Protein AF-A0A529QSA8-F1 (afdb_monomer_lite)

Radius of gyration: 13.7 Å; chains: 1; bounding box: 43×25×28 Å

Structure (mmCIF, N/CA/C/O backbone):
data_AF-A0A529QSA8-F1
#
_entry.id   AF-A0A529QSA8-F1
#
loop_
_atom_site.group_PDB
_atom_site.id
_atom_site.type_symbol
_atom_site.label_atom_id
_atom_site.label_alt_id
_atom_site.label_comp_id
_atom_site.label_asym_id
_atom_site.label_entity_id
_atom_site.label_seq_id
_atom_site.pdbx_PDB_ins_code
_atom_site.Cartn_x
_atom_site.Cartn_y
_atom_site.Cartn_z
_atom_site.occupancy
_atom_site.B_iso_or_equiv
_atom_site.auth_seq_id
_atom_site.auth_comp_id
_atom_site.auth_asym_id
_atom_site.auth_atom_id
_atom_site.pdbx_PDB_model_num
ATOM 1 N N . LEU A 1 1 ? 1.853 -8.385 -0.290 1.00 88.88 1 LEU A N 1
ATOM 2 C CA . LEU A 1 1 ? 3.020 -7.748 -0.966 1.00 88.88 1 LEU A CA 1
ATOM 3 C C . LEU A 1 1 ? 4.160 -8.718 -1.266 1.00 88.88 1 LEU A C 1
ATOM 5 O O . LEU A 1 1 ? 4.395 -8.960 -2.436 1.00 88.88 1 LEU A O 1
ATOM 9 N N . MET A 1 2 ? 4.880 -9.264 -0.280 1.00 92.69 2 MET A N 1
ATOM 10 C CA . MET A 1 2 ? 6.049 -10.122 -0.569 1.00 92.69 2 MET A CA 1
ATOM 11 C C . MET A 1 2 ? 5.684 -11.489 -1.164 1.00 92.69 2 MET A C 1
ATOM 13 O O . MET A 1 2 ? 6.437 -12.003 -1.982 1.00 92.69 2 MET A O 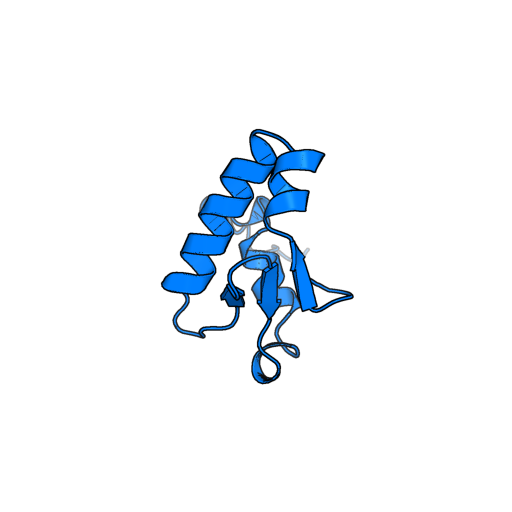1
ATOM 17 N N . CYS A 1 3 ? 4.550 -12.058 -0.750 1.00 93.00 3 CYS A N 1
ATOM 18 C CA . CYS A 1 3 ? 4.084 -13.359 -1.228 1.00 93.00 3 CYS A CA 1
ATOM 19 C C . CYS A 1 3 ? 3.258 -13.198 -2.509 1.00 93.00 3 CYS A C 1
ATOM 21 O O . CYS A 1 3 ? 3.645 -13.680 -3.566 1.00 93.00 3 CYS A O 1
ATOM 23 N N . ASP A 1 4 ? 2.166 -12.436 -2.416 1.00 95.31 4 ASP A N 1
ATOM 24 C CA . ASP A 1 4 ? 1.147 -12.403 -3.475 1.00 95.31 4 ASP A CA 1
ATOM 25 C C . ASP A 1 4 ? 1.276 -11.207 -4.420 1.00 95.31 4 ASP A C 1
ATOM 27 O O . ASP A 1 4 ? 0.462 -11.034 -5.319 1.00 95.31 4 ASP A O 1
ATOM 31 N N . PHE A 1 5 ? 2.252 -10.319 -4.191 1.00 97.00 5 PHE A N 1
ATOM 32 C CA . PHE A 1 5 ? 2.386 -9.044 -4.913 1.00 97.00 5 PHE A CA 1
ATOM 33 C C . PHE A 1 5 ? 1.131 -8.162 -4.886 1.00 97.00 5 PHE A C 1
ATOM 35 O O . PHE A 1 5 ? 1.067 -7.177 -5.608 1.00 97.00 5 PHE A O 1
ATOM 42 N N . ALA A 1 6 ? 0.174 -8.459 -4.009 1.00 97.12 6 ALA A N 1
ATOM 43 C CA . ALA A 1 6 ? -1.057 -7.707 -3.853 1.00 97.12 6 ALA A CA 1
ATOM 44 C C . ALA A 1 6 ? -1.501 -7.641 -2.383 1.00 97.12 6 ALA A C 1
ATOM 46 O O . ALA A 1 6 ? -0.867 -8.252 -1.505 1.00 97.12 6 ALA A O 1
ATOM 47 N N . PHE A 1 7 ? -2.539 -6.848 -2.118 1.00 96.81 7 PHE A N 1
ATOM 48 C CA . PHE A 1 7 ? -3.346 -6.867 -0.895 1.00 96.81 7 PHE A CA 1
ATOM 49 C C . PHE A 1 7 ? -4.708 -6.186 -1.126 1.00 96.81 7 PHE A C 1
ATOM 51 O O . PHE A 1 7 ? -4.795 -5.233 -1.901 1.00 96.81 7 PHE A O 1
ATOM 58 N N . SER A 1 8 ? -5.744 -6.650 -0.423 1.00 97.06 8 SER A N 1
ATOM 59 C CA . SER A 1 8 ? -7.114 -6.122 -0.518 1.00 97.06 8 SER A CA 1
ATOM 60 C C . SER A 1 8 ? -7.290 -4.819 0.270 1.00 97.06 8 SER A C 1
ATOM 62 O O . SER A 1 8 ? -6.762 -4.661 1.379 1.00 97.06 8 SER A O 1
ATOM 64 N N . ALA A 1 9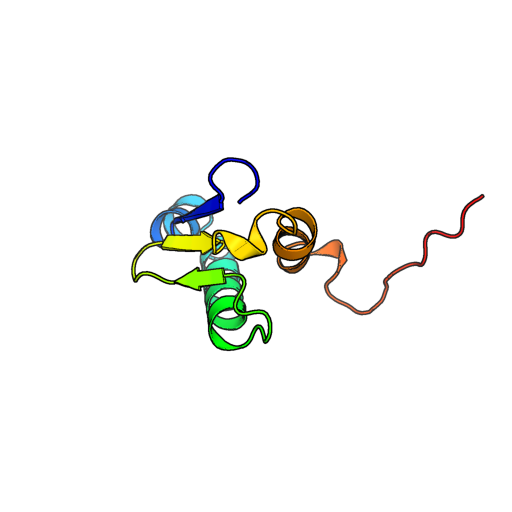 ? -8.031 -3.870 -0.310 1.00 96.25 9 ALA A N 1
ATOM 65 C CA . ALA A 1 9 ? -8.413 -2.625 0.350 1.00 96.25 9 ALA A CA 1
ATOM 66 C C . ALA A 1 9 ? -9.488 -2.846 1.422 1.00 96.25 9 ALA A C 1
ATOM 68 O O . ALA A 1 9 ? -9.451 -2.182 2.461 1.00 96.25 9 ALA A O 1
ATOM 69 N N . VAL A 1 10 ? -10.417 -3.773 1.179 1.00 96.88 10 VAL A N 1
ATOM 70 C CA . VAL A 1 10 ? -11.489 -4.126 2.119 1.00 96.88 10 VAL A CA 1
ATOM 71 C C . VAL A 1 10 ? -10.896 -4.814 3.344 1.00 96.88 10 VAL A C 1
ATOM 73 O O . VAL A 1 10 ? -11.068 -4.325 4.461 1.00 96.88 10 VAL A O 1
ATOM 76 N N . ASP A 1 11 ? -10.076 -5.848 3.134 1.00 96.44 11 ASP A N 1
ATOM 77 C CA . ASP A 1 11 ? -9.419 -6.604 4.207 1.00 96.44 11 ASP A CA 1
ATOM 78 C C . ASP A 1 11 ? -8.587 -5.700 5.117 1.00 96.44 11 ASP A C 1
ATOM 80 O O . ASP A 1 11 ? -8.489 -5.933 6.322 1.00 96.44 11 ASP A O 1
ATOM 84 N N . LEU A 1 12 ? -7.965 -4.666 4.543 1.00 93.88 12 LEU A N 1
ATOM 85 C CA . LEU A 1 12 ? -7.209 -3.677 5.299 1.00 93.88 12 LEU A CA 1
ATOM 86 C C . LEU A 1 12 ? -8.077 -3.008 6.364 1.00 93.88 12 LEU A C 1
ATOM 88 O O . LEU A 1 12 ? -7.689 -2.952 7.530 1.00 93.88 12 LEU A O 1
ATOM 92 N N . VAL A 1 13 ? -9.244 -2.504 5.971 1.00 95.88 13 VAL A N 1
ATOM 93 C CA . VAL A 1 13 ? -10.147 -1.787 6.875 1.00 95.88 13 VAL A CA 1
ATOM 94 C C . VAL A 1 13 ? -10.829 -2.757 7.832 1.00 95.88 13 VAL A C 1
ATOM 96 O O . VAL A 1 13 ? -10.839 -2.511 9.035 1.00 95.88 13 VAL A O 1
ATOM 99 N N . GLU A 1 14 ? -11.331 -3.886 7.333 1.00 97.62 14 GLU A N 1
ATOM 100 C CA . GLU A 1 14 ? -12.067 -4.851 8.154 1.00 97.62 14 GLU A CA 1
ATOM 101 C C . GLU A 1 14 ? -11.196 -5.475 9.247 1.00 97.62 14 GLU A C 1
ATOM 103 O O . GLU A 1 14 ? -11.638 -5.639 10.384 1.00 97.62 14 GLU A O 1
ATOM 108 N N . ARG A 1 15 ? -9.933 -5.787 8.936 1.00 96.75 15 ARG A N 1
ATOM 109 C CA . ARG A 1 15 ? -9.044 -6.476 9.881 1.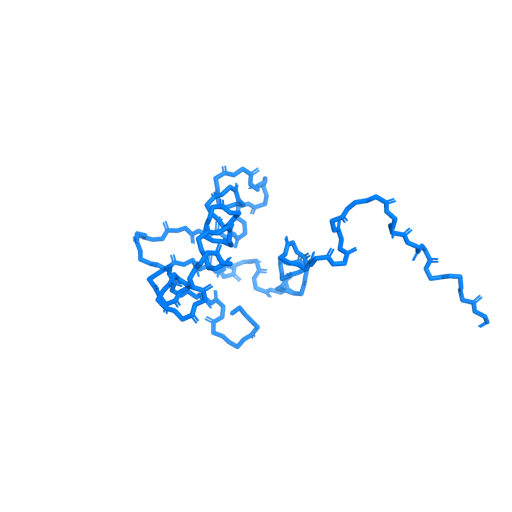00 96.75 15 ARG A CA 1
ATOM 110 C C . ARG A 1 15 ? -8.291 -5.528 10.803 1.00 96.75 15 ARG A C 1
ATOM 112 O O . ARG A 1 15 ? -7.932 -5.926 11.910 1.00 96.75 15 ARG A O 1
ATOM 119 N N . PHE A 1 16 ? -8.011 -4.304 10.353 1.00 93.69 16 PHE A N 1
ATOM 120 C CA . PHE A 1 16 ? -7.133 -3.373 11.072 1.00 93.69 16 PHE A CA 1
ATOM 121 C C . PHE A 1 16 ? -7.813 -2.051 11.466 1.00 93.69 16 PHE A C 1
ATOM 123 O O . PHE A 1 16 ? -7.160 -1.174 12.044 1.00 93.69 16 PHE A O 1
ATOM 130 N N . GLY A 1 17 ? -9.109 -1.884 11.181 1.00 95.25 17 GLY A N 1
ATOM 131 C CA . GLY A 1 17 ? -9.914 -0.722 11.564 1.00 95.25 17 GLY A CA 1
ATOM 132 C C . GLY A 1 17 ? -9.256 0.601 11.172 1.00 95.25 17 GLY A C 1
ATOM 133 O O . GLY A 1 17 ? -8.774 0.771 10.053 1.00 95.25 17 GLY A O 1
ATOM 134 N N . LYS A 1 18 ? -9.137 1.528 12.131 1.00 94.00 18 LYS A N 1
ATOM 135 C CA . LYS A 1 18 ? -8.509 2.848 11.920 1.00 94.00 18 LYS A CA 1
ATOM 136 C C . LYS A 1 18 ? -7.067 2.790 11.407 1.00 94.00 18 LYS A C 1
ATOM 138 O O . LYS A 1 18 ? -6.624 3.713 10.723 1.00 94.00 18 LYS A O 1
ATOM 143 N N . ALA A 1 19 ? -6.296 1.762 11.768 1.00 91.50 19 ALA A N 1
ATOM 144 C CA . ALA A 1 19 ? -4.944 1.593 11.232 1.00 91.50 19 ALA A CA 1
ATOM 145 C C . ALA A 1 19 ? -5.000 1.154 9.759 1.00 91.50 19 ALA A C 1
ATOM 147 O O . ALA A 1 19 ? -4.236 1.653 8.932 1.00 91.50 19 ALA A O 1
ATOM 148 N N . GLY A 1 20 ? -5.963 0.289 9.436 1.00 94.94 20 GLY A N 1
ATOM 149 C CA . GLY A 1 20 ? -6.310 -0.116 8.078 1.00 94.94 20 GLY A CA 1
ATOM 150 C C . GLY A 1 20 ? -6.718 1.051 7.188 1.00 94.94 20 GLY A C 1
ATOM 151 O O . GLY A 1 20 ? -6.176 1.200 6.099 1.00 94.94 20 GLY A O 1
ATOM 152 N N . GLU A 1 21 ? -7.591 1.936 7.672 1.00 95.31 21 GLU A N 1
ATOM 153 C CA . GLU A 1 21 ? -8.016 3.148 6.953 1.00 95.31 21 GLU A CA 1
ATOM 154 C C . GLU A 1 21 ? -6.837 4.079 6.632 1.00 95.31 21 GLU A C 1
ATOM 156 O O . GLU A 1 21 ? -6.686 4.551 5.503 1.00 95.31 21 GLU A O 1
ATOM 161 N N . GLN A 1 22 ? -5.945 4.311 7.601 1.00 93.38 22 GLN A N 1
ATOM 162 C CA . GLN A 1 22 ? -4.736 5.115 7.380 1.00 93.38 22 GLN A CA 1
ATOM 163 C C . GLN A 1 22 ? -3.813 4.481 6.335 1.00 93.38 22 GLN A C 1
ATOM 165 O O . GLN A 1 22 ? -3.244 5.174 5.484 1.00 93.38 22 GLN A O 1
ATOM 170 N N . LEU A 1 23 ? -3.661 3.158 6.394 1.00 92.69 23 LEU A N 1
ATOM 171 C CA . LEU A 1 23 ? -2.848 2.405 5.452 1.00 92.69 23 LEU A CA 1
ATOM 172 C C . LEU A 1 23 ? -3.486 2.376 4.055 1.00 92.69 23 LEU A C 1
ATOM 174 O O . LEU A 1 23 ? -2.771 2.520 3.064 1.00 92.69 23 LEU A O 1
ATOM 178 N N . LEU A 1 24 ? -4.814 2.315 3.960 1.00 95.06 24 LEU A N 1
ATOM 179 C CA . LEU A 1 24 ? -5.570 2.455 2.718 1.00 95.06 24 LEU A CA 1
ATOM 180 C C . LEU A 1 24 ? -5.340 3.833 2.081 1.00 95.06 24 LEU A C 1
ATOM 182 O O . LEU A 1 24 ? -4.994 3.916 0.902 1.00 95.06 24 LEU A O 1
ATOM 186 N N . HIS A 1 25 ? -5.450 4.917 2.855 1.00 94.38 25 HIS A N 1
ATOM 187 C CA . HIS A 1 25 ? -5.157 6.268 2.363 1.00 94.38 25 HIS A CA 1
ATOM 188 C C . HIS A 1 25 ? -3.717 6.407 1.856 1.00 94.38 25 HIS A C 1
ATOM 190 O O . HIS A 1 25 ? -3.493 6.953 0.772 1.00 94.38 25 HIS A O 1
ATOM 196 N N . ARG A 1 26 ? -2.738 5.865 2.592 1.00 92.94 26 ARG A N 1
ATOM 197 C CA . ARG A 1 26 ? -1.339 5.831 2.142 1.00 92.94 26 ARG A CA 1
ATOM 198 C C . ARG A 1 26 ? -1.175 5.020 0.854 1.00 92.94 26 ARG A C 1
ATOM 200 O O . ARG A 1 26 ? -0.477 5.473 -0.047 1.00 92.94 26 ARG A O 1
ATOM 207 N N . SER A 1 27 ? -1.817 3.859 0.752 1.00 95.19 27 SER A N 1
ATOM 208 C CA . SER A 1 27 ? -1.739 2.988 -0.428 1.00 95.19 27 SER A CA 1
ATOM 209 C C . SER A 1 27 ? -2.287 3.685 -1.673 1.00 95.19 27 SER A C 1
ATOM 211 O O . SER A 1 27 ? -1.627 3.683 -2.709 1.00 95.19 27 SER A O 1
ATOM 213 N N . ARG A 1 28 ? -3.425 4.385 -1.547 1.00 95.12 28 ARG A N 1
ATOM 214 C CA . ARG A 1 28 ? -3.984 5.232 -2.616 1.00 95.12 28 ARG A CA 1
ATOM 215 C C . ARG A 1 28 ? -3.024 6.344 -3.027 1.00 95.12 28 ARG A C 1
ATOM 217 O O . ARG A 1 28 ? -2.801 6.546 -4.214 1.00 95.12 28 ARG A O 1
ATOM 224 N N . SER A 1 29 ? -2.424 7.034 -2.056 1.00 93.69 29 SER A N 1
ATOM 225 C CA . SER A 1 29 ? -1.440 8.087 -2.328 1.00 93.69 29 SER A CA 1
ATOM 226 C C . SER A 1 29 ? -0.223 7.551 -3.092 1.00 93.69 29 SER A C 1
ATOM 228 O O . SER A 1 29 ? 0.190 8.154 -4.078 1.00 93.69 29 SER A O 1
ATOM 230 N N . ILE A 1 30 ? 0.309 6.388 -2.697 1.00 92.81 30 ILE A N 1
ATOM 231 C CA . ILE A 1 30 ? 1.418 5.735 -3.405 1.00 92.81 30 ILE A CA 1
ATOM 232 C C . ILE A 1 30 ? 0.994 5.353 -4.827 1.00 92.81 30 ILE A C 1
ATOM 234 O O . ILE A 1 30 ? 1.708 5.681 -5.766 1.00 92.81 30 ILE A O 1
ATOM 238 N N . ALA A 1 31 ? -0.170 4.726 -5.010 1.00 94.81 31 ALA A N 1
ATOM 239 C CA . ALA A 1 31 ? -0.638 4.317 -6.335 1.00 94.81 31 ALA A CA 1
ATOM 240 C C . ALA A 1 31 ? -0.840 5.506 -7.298 1.00 94.81 31 ALA A C 1
ATOM 242 O O . ALA A 1 31 ? -0.566 5.390 -8.490 1.00 94.81 31 ALA A O 1
ATOM 243 N N . LEU A 1 32 ? -1.280 6.663 -6.789 1.00 93.94 32 LEU A N 1
ATOM 244 C CA . LEU A 1 32 ? -1.524 7.859 -7.604 1.00 93.94 32 LEU A CA 1
ATOM 245 C C . LEU A 1 32 ? -0.264 8.686 -7.883 1.00 93.94 32 LEU A C 1
ATOM 247 O O . LEU A 1 32 ? -0.157 9.289 -8.950 1.00 93.94 32 LEU A O 1
ATOM 251 N N . HIS A 1 33 ? 0.662 8.764 -6.924 1.00 90.94 33 HIS A N 1
ATOM 252 C CA . HIS A 1 33 ? 1.755 9.741 -6.964 1.00 90.94 33 HIS A CA 1
ATOM 253 C C . HIS A 1 33 ? 3.152 9.133 -7.086 1.00 90.94 33 HIS A C 1
ATOM 255 O O . HIS A 1 33 ? 4.107 9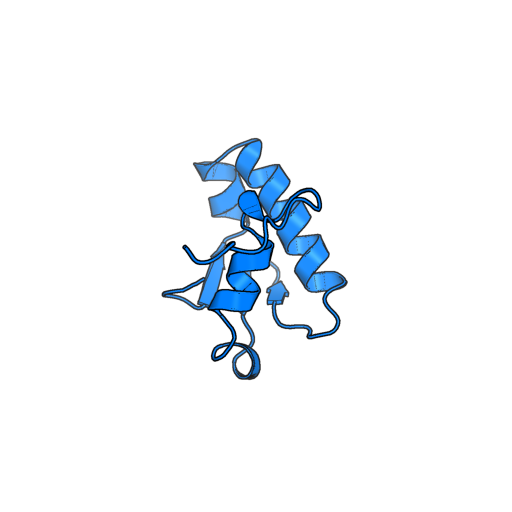.883 -7.278 1.00 90.94 33 HIS A O 1
ATOM 261 N N . ASP A 1 34 ? 3.312 7.811 -6.979 1.00 87.50 34 ASP A N 1
ATOM 262 C CA . ASP A 1 34 ? 4.612 7.166 -7.165 1.00 87.50 34 ASP A CA 1
ATOM 263 C C . ASP A 1 34 ? 5.089 7.315 -8.622 1.00 87.50 34 ASP A C 1
ATOM 265 O O . ASP A 1 34 ? 4.462 6.754 -9.524 1.00 87.50 34 ASP A O 1
ATOM 269 N N . PRO A 1 35 ? 6.218 8.002 -8.887 1.00 86.88 35 PRO A N 1
ATOM 270 C CA . PRO A 1 35 ? 6.724 8.180 -10.249 1.00 86.88 35 PRO A CA 1
ATOM 271 C C . PRO A 1 35 ? 7.050 6.854 -10.939 1.00 86.88 35 PRO A C 1
ATOM 273 O O . PRO A 1 35 ? 6.899 6.734 -12.152 1.00 86.88 35 PRO A O 1
ATOM 276 N N . ALA A 1 36 ? 7.457 5.846 -10.159 1.00 88.12 36 ALA A N 1
ATOM 277 C CA . ALA A 1 36 ? 7.735 4.506 -10.664 1.00 88.12 36 ALA A CA 1
ATOM 278 C C . ALA A 1 36 ? 6.462 3.739 -11.061 1.00 88.12 36 ALA A C 1
ATOM 280 O O . ALA A 1 36 ? 6.566 2.679 -11.674 1.00 88.12 36 ALA A O 1
ATOM 281 N N . ARG A 1 37 ? 5.275 4.249 -10.685 1.00 91.69 37 ARG A N 1
ATOM 282 C CA . ARG A 1 37 ? 3.967 3.599 -10.856 1.00 91.69 37 ARG A CA 1
ATOM 283 C C . ARG A 1 37 ? 4.001 2.131 -10.438 1.00 91.69 37 ARG A C 1
ATOM 285 O O . ARG A 1 37 ? 3.424 1.283 -11.101 1.00 91.69 37 ARG A O 1
ATOM 292 N N . ALA A 1 38 ? 4.731 1.814 -9.369 1.00 94.38 38 ALA A N 1
ATOM 293 C CA . ALA A 1 38 ? 5.030 0.432 -9.010 1.00 94.38 38 ALA A CA 1
ATOM 294 C C . ALA A 1 38 ? 3.827 -0.301 -8.397 1.00 94.38 38 ALA A C 1
ATOM 296 O O . ALA A 1 38 ? 3.783 -1.531 -8.399 1.00 94.38 38 ALA A O 1
ATOM 297 N N . LEU A 1 39 ? 2.870 0.464 -7.870 1.00 96.31 39 LEU A N 1
ATOM 298 C CA . LEU A 1 39 ? 1.633 -0.009 -7.270 1.00 96.31 39 LEU A CA 1
ATOM 299 C C . LEU A 1 39 ? 0.448 0.540 -8.066 1.00 96.31 39 LEU A C 1
ATOM 301 O O . LEU A 1 39 ? 0.390 1.737 -8.335 1.00 96.31 39 LEU A O 1
ATOM 305 N N . GLU A 1 40 ? -0.498 -0.325 -8.394 1.00 96.25 40 GLU A N 1
ATOM 306 C CA . GLU A 1 40 ? -1.737 0.002 -9.093 1.00 96.25 40 GLU A CA 1
ATOM 307 C C . GLU A 1 40 ? -2.932 -0.373 -8.215 1.00 96.25 40 GLU A C 1
ATOM 309 O O . GLU A 1 40 ? -2.852 -1.323 -7.437 1.00 96.25 40 GLU A O 1
ATOM 314 N N . PHE A 1 41 ? -4.020 0.388 -8.310 1.00 96.88 41 PHE A N 1
ATOM 315 C CA . PHE A 1 41 ? -5.281 0.072 -7.647 1.00 96.88 41 PHE A CA 1
ATOM 316 C C . PHE A 1 41 ? -6.303 -0.317 -8.713 1.00 96.88 41 PHE A C 1
ATOM 318 O O . PHE A 1 41 ? -6.633 0.515 -9.557 1.00 96.88 41 PHE A O 1
ATOM 325 N N . ASP A 1 42 ? -6.789 -1.558 -8.675 1.00 93.69 42 ASP A N 1
ATOM 326 C CA . ASP A 1 42 ? -7.730 -2.087 -9.676 1.00 93.69 42 ASP A CA 1
ATOM 327 C C . ASP A 1 42 ? -9.209 -1.825 -9.338 1.00 93.69 42 ASP A C 1
ATOM 329 O O . ASP A 1 42 ? -10.095 -2.128 -10.134 1.00 93.69 42 ASP A O 1
ATOM 333 N N . GLY A 1 43 ? -9.475 -1.228 -8.174 1.00 92.31 43 GLY A N 1
ATOM 334 C CA . GLY A 1 43 ? -10.816 -0.964 -7.653 1.00 92.31 43 GLY A CA 1
ATOM 335 C C . GLY A 1 43 ? -11.114 -1.701 -6.350 1.00 92.31 43 GLY A C 1
ATOM 336 O O . GLY A 1 43 ? -11.877 -1.179 -5.537 1.00 92.31 43 GLY A O 1
ATOM 337 N N . ASP A 1 44 ? -10.460 -2.837 -6.109 1.00 95.00 44 ASP A N 1
ATOM 338 C CA . ASP A 1 44 ? -10.639 -3.646 -4.896 1.00 95.00 44 ASP A CA 1
ATOM 339 C C . ASP A 1 44 ? -9.308 -3.918 -4.183 1.00 95.00 44 ASP A C 1
ATOM 341 O O . ASP A 1 44 ? -9.201 -3.846 -2.956 1.00 95.00 44 ASP A O 1
ATOM 345 N N . SER A 1 45 ? -8.249 -4.144 -4.955 1.00 97.00 45 SER A N 1
ATOM 346 C CA . SER A 1 45 ? -6.935 -4.523 -4.462 1.00 97.00 45 SER A CA 1
ATOM 347 C C . SER A 1 45 ? -5.835 -3.603 -4.982 1.00 97.00 45 SER A C 1
ATOM 349 O O . SER A 1 45 ? -5.923 -2.964 -6.031 1.00 97.00 45 SER A O 1
ATOM 351 N N . PHE A 1 46 ? -4.755 -3.536 -4.209 1.00 97.88 46 PHE A N 1
ATOM 352 C CA . PHE A 1 46 ? -3.507 -2.921 -4.635 1.00 97.88 46 PHE A CA 1
ATOM 353 C C . PHE A 1 46 ? -2.575 -3.999 -5.159 1.00 97.88 46 PHE A C 1
ATOM 355 O O . PHE A 1 46 ? -2.286 -4.955 -4.439 1.00 97.88 46 PHE A O 1
ATOM 36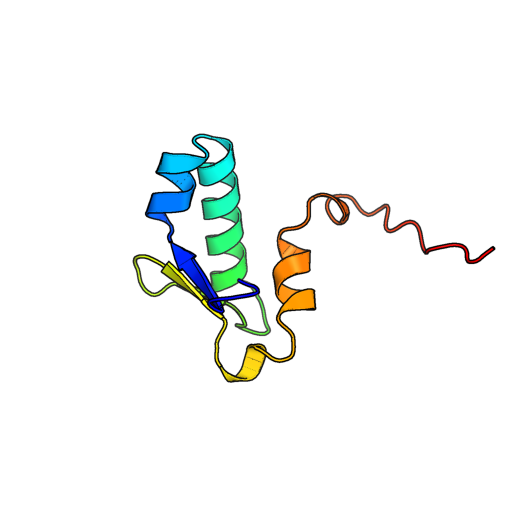2 N N . LEU A 1 47 ? -2.067 -3.821 -6.375 1.00 97.88 47 LEU A N 1
ATOM 363 C CA . LEU A 1 47 ? -1.216 -4.783 -7.063 1.00 97.88 47 LEU A CA 1
ATOM 364 C C . LEU A 1 47 ? 0.127 -4.160 -7.407 1.00 97.88 47 LEU A C 1
ATOM 366 O O . LEU A 1 47 ? 0.215 -3.031 -7.887 1.00 97.88 47 LEU A O 1
ATOM 370 N N . VAL A 1 48 ? 1.190 -4.924 -7.195 1.00 97.19 48 VAL A N 1
ATOM 371 C CA . VAL A 1 48 ? 2.520 -4.579 -7.679 1.00 97.19 48 VAL A CA 1
ATOM 372 C C . VAL A 1 48 ? 2.638 -5.026 -9.124 1.00 97.19 48 VAL A C 1
ATOM 374 O O . VAL A 1 48 ? 2.535 -6.220 -9.441 1.00 97.19 48 VAL A O 1
ATOM 377 N N . ARG A 1 49 ? 2.889 -4.051 -9.997 1.00 96.31 49 ARG A N 1
ATOM 378 C CA . ARG A 1 49 ? 3.041 -4.279 -11.435 1.00 96.31 49 ARG A CA 1
ATOM 379 C C . ARG A 1 49 ? 4.196 -5.243 -11.693 1.00 96.31 49 ARG A C 1
ATOM 381 O O . ARG A 1 49 ? 5.195 -5.241 -10.968 1.0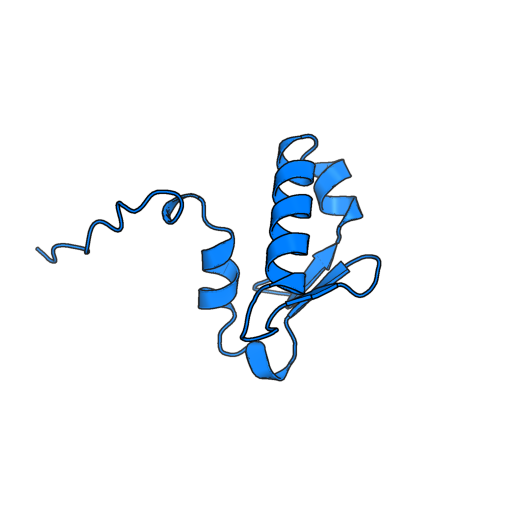0 96.31 49 ARG A O 1
ATOM 388 N N . THR A 1 50 ? 4.054 -6.102 -12.700 1.00 95.56 50 THR A N 1
ATOM 389 C CA . THR A 1 50 ? 4.977 -7.222 -12.948 1.00 95.56 50 THR A CA 1
ATOM 390 C C . THR A 1 50 ? 6.423 -6.758 -13.116 1.00 95.56 50 THR A C 1
ATOM 392 O O . THR A 1 50 ? 7.325 -7.348 -12.522 1.00 95.56 50 THR A O 1
ATOM 395 N N . GLU A 1 51 ? 6.641 -5.654 -13.830 1.00 95.56 51 GLU A N 1
ATOM 396 C CA . GLU A 1 51 ? 7.958 -5.037 -14.026 1.00 95.56 51 GLU A CA 1
ATOM 397 C C . GLU A 1 51 ? 8.596 -4.508 -12.731 1.00 95.56 51 GLU A C 1
ATOM 399 O O . GLU A 1 51 ? 9.813 -4.365 -12.648 1.00 95.56 51 GLU A O 1
ATOM 404 N N . SER A 1 52 ? 7.792 -4.232 -11.703 1.00 94.81 52 SER A N 1
ATOM 405 C CA . SER A 1 52 ? 8.248 -3.673 -10.429 1.00 94.81 52 SER A CA 1
ATOM 406 C C . SER A 1 52 ? 8.484 -4.735 -9.350 1.00 94.81 52 SER A C 1
ATOM 408 O O . SER A 1 52 ? 9.084 -4.434 -8.317 1.00 94.81 52 SER A O 1
ATOM 410 N N . ARG A 1 53 ? 8.074 -5.991 -9.581 1.00 95.00 53 ARG A N 1
ATOM 411 C CA . ARG A 1 53 ? 8.221 -7.103 -8.621 1.00 95.00 53 ARG A CA 1
ATOM 412 C C . ARG A 1 53 ? 9.664 -7.364 -8.161 1.00 95.00 53 ARG A C 1
ATOM 414 O O . ARG A 1 53 ? 9.832 -7.635 -6.971 1.00 95.00 53 ARG A O 1
ATOM 421 N N . PRO A 1 54 ? 10.717 -7.228 -8.997 1.00 95.81 54 PRO A N 1
ATOM 422 C CA . PRO A 1 54 ? 12.098 -7.347 -8.518 1.00 95.81 54 PRO A CA 1
ATOM 423 C C . PRO A 1 54 ? 12.447 -6.356 -7.393 1.00 95.81 54 PRO A C 1
ATOM 425 O O . PRO A 1 54 ? 13.279 -6.653 -6.537 1.00 95.81 54 PRO A O 1
ATOM 428 N N . PHE A 1 55 ? 11.762 -5.208 -7.338 1.00 93.62 55 PHE A N 1
ATOM 429 C CA . PHE A 1 55 ? 11.957 -4.150 -6.343 1.00 93.62 55 PHE A CA 1
ATOM 430 C C . PHE A 1 55 ? 10.978 -4.236 -5.160 1.00 93.62 55 PHE A C 1
ATOM 432 O O . PHE A 1 55 ? 10.827 -3.270 -4.409 1.00 93.62 55 PHE A O 1
ATOM 439 N N . ILE A 1 56 ? 10.315 -5.382 -4.952 1.00 94.81 56 ILE A N 1
ATOM 440 C CA . ILE A 1 56 ? 9.242 -5.533 -3.955 1.00 94.81 56 ILE A CA 1
ATOM 441 C C . ILE A 1 56 ? 9.653 -5.125 -2.537 1.00 94.81 56 ILE A C 1
ATOM 443 O O . ILE A 1 56 ? 8.853 -4.536 -1.818 1.00 94.81 56 ILE A O 1
ATOM 447 N N . ARG A 1 57 ? 10.912 -5.356 -2.143 1.00 93.62 57 ARG A N 1
ATOM 448 C CA . ARG A 1 57 ? 11.426 -4.939 -0.827 1.00 93.62 57 ARG A CA 1
ATOM 449 C C . ARG A 1 57 ? 11.451 -3.416 -0.683 1.00 93.62 57 ARG A C 1
ATOM 451 O O . ARG A 1 57 ? 11.017 -2.895 0.337 1.00 93.62 57 ARG A O 1
ATOM 458 N N . THR A 1 58 ? 11.889 -2.704 -1.720 1.00 91.69 58 THR A N 1
ATOM 459 C CA . THR A 1 58 ? 11.883 -1.234 -1.764 1.00 91.69 58 THR A CA 1
ATOM 460 C C . THR A 1 58 ? 10.459 -0.684 -1.764 1.00 91.69 58 THR A C 1
ATOM 462 O O . THR A 1 58 ? 10.180 0.315 -1.109 1.00 91.69 58 THR A O 1
ATOM 465 N N . ILE A 1 59 ? 9.536 -1.353 -2.458 1.00 92.44 59 ILE A N 1
ATOM 466 C CA . ILE A 1 59 ? 8.114 -0.983 -2.467 1.00 92.44 59 ILE A CA 1
ATOM 467 C C . ILE A 1 59 ? 7.503 -1.191 -1.075 1.00 92.44 59 ILE A C 1
ATOM 469 O O . ILE A 1 59 ? 6.844 -0.293 -0.558 1.00 92.44 59 ILE A O 1
ATOM 473 N N . ALA A 1 60 ? 7.768 -2.332 -0.434 1.00 92.50 60 ALA A N 1
ATOM 474 C CA . ALA A 1 60 ? 7.296 -2.637 0.914 1.00 92.50 60 ALA A CA 1
ATOM 475 C C . ALA A 1 60 ? 7.837 -1.648 1.960 1.00 92.50 60 ALA A C 1
ATOM 477 O O . ALA A 1 60 ? 7.092 -1.230 2.844 1.00 92.50 60 ALA A O 1
ATOM 478 N N . ALA A 1 61 ? 9.086 -1.193 1.815 1.00 90.75 61 ALA A N 1
ATOM 479 C CA . ALA A 1 61 ? 9.684 -0.189 2.696 1.00 90.75 61 ALA A CA 1
ATOM 480 C C . ALA A 1 61 ? 8.914 1.147 2.710 1.00 90.75 61 ALA A C 1
ATOM 482 O O . ALA A 1 61 ? 8.928 1.851 3.717 1.00 90.75 61 ALA A O 1
ATOM 483 N N . LYS A 1 62 ? 8.159 1.483 1.649 1.00 88.06 62 LYS A N 1
ATOM 484 C CA . LYS A 1 62 ? 7.275 2.667 1.634 1.00 88.06 62 LYS A CA 1
ATOM 485 C C . LYS A 1 62 ? 6.136 2.573 2.654 1.00 88.06 62 LYS A C 1
ATOM 487 O O . LYS A 1 62 ? 5.518 3.589 2.974 1.00 88.06 62 LYS A O 1
ATOM 492 N N . PHE A 1 63 ? 5.839 1.384 3.165 1.00 87.62 63 PHE A N 1
ATOM 493 C CA . PHE A 1 63 ? 4.819 1.152 4.187 1.00 87.62 63 PHE A CA 1
ATOM 494 C C . PHE A 1 63 ? 5.400 1.007 5.593 1.00 87.62 63 PHE A C 1
ATOM 496 O O . PHE A 1 63 ? 4.646 1.036 6.563 1.00 87.62 63 PHE A O 1
ATOM 503 N N . ASP A 1 64 ? 6.721 0.908 5.712 1.00 83.88 64 ASP A N 1
ATOM 504 C CA . ASP A 1 64 ? 7.392 0.745 6.989 1.00 83.88 64 ASP A CA 1
ATOM 505 C C . ASP A 1 64 ? 7.396 2.070 7.770 1.00 83.88 64 ASP A C 1
ATOM 507 O O . ASP A 1 64 ? 7.772 3.141 7.277 1.00 83.88 64 ASP A O 1
ATOM 511 N N . THR A 1 65 ? 6.929 2.002 9.015 1.00 71.75 65 THR A N 1
ATOM 512 C CA . THR A 1 65 ? 6.906 3.130 9.946 1.00 71.75 65 THR A CA 1
ATOM 513 C C . THR A 1 65 ? 8.302 3.589 10.348 1.00 71.75 65 THR A C 1
ATOM 515 O O . THR A 1 65 ? 8.453 4.755 10.698 1.00 71.75 65 THR A O 1
ATOM 518 N N . TYR A 1 66 ? 9.316 2.725 10.246 1.00 60.44 66 TYR A N 1
ATOM 519 C CA . TYR A 1 66 ? 10.711 3.058 10.535 1.00 60.44 66 TYR A CA 1
ATOM 520 C C . TYR A 1 66 ? 11.249 4.178 9.630 1.00 60.44 66 TYR A C 1
ATOM 522 O O . TYR A 1 66 ? 12.064 4.988 10.059 1.00 60.44 66 TYR A O 1
ATOM 530 N N . PHE A 1 67 ? 10.735 4.296 8.400 1.00 57.00 67 PHE A N 1
ATOM 531 C CA . PHE A 1 67 ? 11.117 5.366 7.472 1.00 57.00 67 PHE A CA 1
ATOM 532 C C . PHE A 1 67 ? 10.254 6.636 7.594 1.00 57.00 67 PHE A C 1
ATOM 534 O O . PHE A 1 67 ? 10.495 7.617 6.884 1.00 57.00 67 PHE A O 1
ATOM 541 N N . LYS A 1 68 ? 9.255 6.674 8.492 1.00 54.81 68 LYS A N 1
ATOM 542 C CA . LYS A 1 68 ? 8.508 7.906 8.788 1.00 54.81 68 LYS A CA 1
ATOM 543 C C . LYS A 1 68 ? 9.342 8.794 9.718 1.00 54.81 68 LYS A C 1
ATOM 545 O O . LYS A 1 68 ? 9.299 8.624 10.928 1.00 54.81 68 LYS A O 1
ATOM 550 N N . GLY A 1 69 ? 10.040 9.785 9.156 1.00 52.88 69 GLY A N 1
ATOM 551 C CA . GLY A 1 69 ? 10.515 10.933 9.943 1.00 52.88 69 GLY A CA 1
ATOM 552 C C . GLY A 1 69 ? 11.991 11.312 9.847 1.00 52.88 69 GLY A C 1
ATOM 553 O O . GLY A 1 69 ? 12.510 11.855 10.812 1.00 52.88 69 GLY A O 1
ATOM 554 N N . GLY A 1 70 ? 12.684 11.070 8.728 1.00 46.97 70 GLY A N 1
ATOM 555 C CA . GLY A 1 70 ? 13.993 11.700 8.472 1.00 46.97 70 GLY A CA 1
ATOM 556 C C . GLY A 1 70 ? 15.138 11.298 9.414 1.00 46.97 70 GLY A C 1
ATOM 557 O O . GLY A 1 70 ? 16.265 11.734 9.218 1.00 46.97 70 GLY A O 1
ATOM 558 N N . THR A 1 71 ? 14.903 10.417 10.383 1.00 44.34 71 THR A N 1
ATOM 559 C CA . THR A 1 71 ? 15.938 9.753 11.174 1.00 44.34 71 THR A CA 1
ATOM 560 C C . THR A 1 71 ? 16.245 8.398 10.556 1.00 44.34 71 THR A C 1
ATOM 562 O O . THR A 1 71 ? 16.229 7.366 11.224 1.00 44.34 71 THR A O 1
ATOM 565 N N . ALA A 1 72 ? 16.575 8.393 9.260 1.00 50.28 72 ALA A N 1
ATOM 566 C CA . ALA A 1 72 ? 17.416 7.333 8.732 1.00 50.28 72 ALA A CA 1
ATOM 567 C C . ALA A 1 72 ? 18.741 7.436 9.498 1.00 50.28 72 ALA A C 1
ATOM 569 O O . ALA A 1 72 ? 19.652 8.167 9.113 1.00 50.28 72 ALA A O 1
ATOM 570 N N . ARG A 1 73 ? 18.816 6.777 10.661 1.00 54.75 73 ARG A N 1
ATOM 571 C CA . ARG A 1 73 ? 20.074 6.506 11.338 1.00 54.75 73 ARG A CA 1
ATOM 572 C C . ARG A 1 73 ? 20.815 5.646 10.338 1.00 54.75 73 ARG A C 1
ATOM 574 O O . ARG A 1 73 ? 20.538 4.455 10.236 1.00 54.75 73 ARG A O 1
ATOM 581 N N . HIS A 1 74 ? 21.675 6.283 9.542 1.00 50.97 74 HIS A N 1
ATOM 582 C CA . HIS A 1 74 ? 22.729 5.592 8.825 1.00 50.97 74 HIS A CA 1
ATOM 583 C C . HIS A 1 74 ? 23.262 4.564 9.809 1.00 50.97 74 HIS A C 1
ATOM 585 O O . HIS A 1 74 ? 23.655 4.944 10.915 1.00 50.97 74 HIS A O 1
ATOM 591 N N . SER A 1 75 ? 23.147 3.281 9.468 1.00 53.38 75 SER A N 1
ATOM 592 C CA . SER A 1 75 ? 23.787 2.227 10.232 1.00 53.38 75 SER A CA 1
ATOM 593 C C . SER A 1 75 ? 25.251 2.628 10.333 1.00 53.38 75 SER A C 1
ATOM 595 O O . SER A 1 75 ? 25.992 2.524 9.359 1.00 53.38 75 SER A O 1
ATOM 597 N N . VAL A 1 76 ? 25.643 3.190 11.476 1.00 46.47 76 VAL A N 1
ATOM 598 C CA . VAL A 1 76 ? 27.043 3.352 11.821 1.00 46.47 76 VAL A CA 1
ATOM 599 C C . VAL A 1 76 ? 27.473 1.920 12.053 1.00 46.47 76 VAL A C 1
ATOM 601 O O . VAL A 1 76 ? 27.110 1.318 13.063 1.00 46.47 76 VAL A O 1
ATOM 604 N N . ALA A 1 77 ? 28.080 1.326 11.030 1.00 44.53 77 ALA A N 1
ATOM 605 C CA . ALA A 1 77 ? 28.722 0.039 11.176 1.00 44.53 77 ALA A CA 1
ATOM 606 C C . ALA A 1 77 ? 29.734 0.178 12.323 1.00 44.53 77 ALA A C 1
ATOM 608 O O . ALA A 1 77 ? 30.548 1.103 12.309 1.00 44.53 77 ALA A O 1
ATOM 609 N N . VAL A 1 78 ? 29.593 -0.677 13.337 1.00 55.94 78 VAL A N 1
ATOM 610 C CA . VAL A 1 78 ? 30.649 -0.950 14.320 1.00 55.94 78 VAL A CA 1
ATOM 611 C C . VAL A 1 78 ? 31.663 -1.871 13.666 1.00 55.94 78 VAL A C 1
ATOM 613 O O . VAL A 1 78 ? 31.210 -2.805 12.964 1.00 55.94 78 VAL A O 1
#

Secondary structure (DSSP, 8-state):
-TTTSEEEHHHHHHHHHHHHHHHHHHHHHHHHH-TT--EEE-SSEEEE-GGGGGGHHHHHHTT-GGGTTS--------

pLDDT: mean 86.62, std 16.14, range [44.34, 97.88]

Foldseek 3Di:
DLPPQKDWLVCLCVVPPPRSVVLSVLLVCCCVPPPVNQWHDPPTMIGGDPVCNVVVVVVVVSSDPVPPDPPPVPPPDD

Sequence (78 aa):
LMCDFAFSAVDLVERFGKAGEQLLHRSRSIALHDPARALEFDGDSFLVRTESRPFIRTIAAKFDTYFKGGTARHSVAV